Protein AF-A0A8B7DG73-F1 (afdb_monomer_lite)

Radius of gyration: 16.8 Å; chains: 1; bounding box: 50×37×42 Å

Sequence (164 aa):
TQLKVYVWNVIKQMFMELHSVDYKTNTNENEVIVSVSTADFNGDGCLDVLLCLSTSQLKKDGFVNVTIYYGDTVSLVSGHWSVRMLDQPSVIDVNGDLLPDLFGTNSKGVRSYWISVPADTMSSGYFTEDSQFYTDISTTLVIPQSNAFVDVTGDQHAGKMLTI

Structure (mmCIF, N/CA/C/O backbone):
data_AF-A0A8B7DG73-F1
#
_entry.id   AF-A0A8B7DG73-F1
#
loop_
_atom_site.group_PDB
_atom_site.id
_atom_site.type_symbol
_atom_site.label_atom_id
_atom_site.label_alt_id
_atom_site.label_comp_id
_atom_site.label_asym_id
_atom_site.label_entity_id
_atom_site.label_seq_id
_atom_site.pdbx_PDB_ins_code
_atom_site.Cartn_x
_atom_site.Cartn_y
_atom_site.Cartn_z
_atom_site.occupancy
_atom_site.B_iso_or_equiv
_atom_site.auth_seq_id
_atom_site.auth_comp_id
_atom_site.auth_asym_id
_atom_site.auth_atom_id
_atom_site.pdbx_PDB_model_num
ATOM 1 N N . THR A 1 1 ? 12.143 1.378 15.673 1.00 64.75 1 THR A N 1
ATOM 2 C CA . THR A 1 1 ? 12.135 -0.044 15.264 1.00 64.75 1 THR A CA 1
ATOM 3 C C . THR A 1 1 ? 12.585 -0.114 13.816 1.00 64.75 1 THR A C 1
ATOM 5 O O . THR A 1 1 ? 12.387 0.868 13.115 1.00 64.75 1 THR A O 1
ATOM 8 N N . GLN A 1 2 ? 13.229 -1.197 13.370 1.00 69.25 2 GLN A N 1
ATOM 9 C CA . GLN A 1 2 ? 13.796 -1.284 12.014 1.00 69.25 2 GLN A CA 1
ATOM 10 C C . GLN A 1 2 ? 12.971 -2.193 11.106 1.00 69.25 2 GLN A C 1
ATOM 12 O O . GLN A 1 2 ? 12.587 -3.288 11.517 1.00 69.25 2 GLN A O 1
ATOM 17 N N . LEU A 1 3 ? 12.736 -1.746 9.872 1.00 73.88 3 LEU A N 1
ATOM 18 C CA . LEU A 1 3 ? 12.308 -2.588 8.762 1.00 73.88 3 LEU A CA 1
ATOM 19 C C . LEU A 1 3 ? 13.567 -3.147 8.097 1.00 73.88 3 LEU A C 1
ATOM 21 O O . LEU A 1 3 ? 14.418 -2.387 7.638 1.00 73.88 3 LEU A O 1
ATOM 25 N N . LYS A 1 4 ? 13.693 -4.472 8.054 1.00 79.12 4 LYS A N 1
ATOM 26 C CA . LYS A 1 4 ? 14.830 -5.150 7.428 1.00 79.12 4 LYS A CA 1
ATOM 27 C C . LYS A 1 4 ? 14.401 -5.795 6.123 1.00 79.12 4 LYS A C 1
ATOM 29 O O . LYS A 1 4 ? 13.475 -6.602 6.108 1.00 79.12 4 LYS A O 1
ATOM 34 N N . VAL A 1 5 ? 15.102 -5.452 5.051 1.00 75.62 5 VAL A N 1
ATOM 35 C CA . VAL A 1 5 ? 14.887 -6.006 3.719 1.00 75.62 5 VAL A CA 1
ATOM 36 C C . VAL A 1 5 ? 15.915 -7.099 3.484 1.00 75.62 5 VAL A C 1
ATOM 38 O O . VAL A 1 5 ? 17.126 -6.873 3.560 1.00 75.62 5 VAL A O 1
ATOM 41 N N . TYR A 1 6 ? 15.420 -8.293 3.182 1.00 82.56 6 TYR A N 1
ATOM 42 C CA . TYR A 1 6 ? 16.238 -9.452 2.865 1.00 82.56 6 TYR A CA 1
ATOM 43 C C . TYR A 1 6 ? 16.077 -9.815 1.395 1.00 82.56 6 TYR A C 1
ATOM 45 O O . TYR A 1 6 ? 14.962 -9.874 0.885 1.00 82.56 6 TYR A O 1
ATOM 53 N N . VAL A 1 7 ? 17.189 -10.118 0.731 1.00 79.88 7 VAL A N 1
ATOM 54 C CA . VAL A 1 7 ? 17.195 -10.624 -0.644 1.00 79.88 7 VAL A CA 1
ATOM 55 C C . VAL A 1 7 ? 17.632 -12.078 -0.648 1.00 79.88 7 VAL A C 1
ATOM 57 O O . VAL A 1 7 ? 18.583 -12.468 0.036 1.00 79.88 7 VAL A O 1
ATOM 60 N N . TRP A 1 8 ? 16.929 -12.893 -1.431 1.00 86.38 8 TRP A N 1
ATOM 61 C CA . TRP A 1 8 ? 17.296 -14.283 -1.651 1.00 86.38 8 TRP A CA 1
ATOM 62 C C . TRP A 1 8 ? 18.580 -14.373 -2.483 1.00 86.38 8 TRP A C 1
ATOM 64 O O . TRP A 1 8 ? 18.611 -13.990 -3.653 1.00 86.38 8 TRP A O 1
ATOM 74 N N . ASN A 1 9 ? 19.655 -14.900 -1.897 1.00 90.62 9 ASN A N 1
ATOM 75 C CA . ASN A 1 9 ? 20.879 -15.178 -2.634 1.00 90.62 9 ASN A CA 1
ATOM 76 C C . ASN A 1 9 ? 20.818 -16.583 -3.245 1.00 90.62 9 ASN A C 1
ATOM 78 O O . ASN A 1 9 ? 20.920 -17.581 -2.532 1.00 90.62 9 ASN A O 1
ATOM 82 N N . VAL A 1 10 ? 20.724 -16.655 -4.574 1.00 91.06 10 VAL A N 1
ATOM 83 C CA . VAL A 1 10 ? 20.592 -17.922 -5.316 1.00 91.06 10 VAL A CA 1
ATOM 84 C C . VAL A 1 10 ? 21.811 -18.836 -5.143 1.00 91.06 10 VAL A C 1
ATOM 86 O O . VAL A 1 10 ? 21.656 -20.050 -5.055 1.00 91.06 10 VAL A O 1
ATOM 89 N N . ILE A 1 11 ? 23.025 -18.283 -5.057 1.00 93.19 11 ILE A N 1
ATOM 90 C CA . ILE A 1 11 ? 24.257 -19.084 -4.943 1.00 93.19 11 ILE A CA 1
ATOM 91 C C . ILE A 1 11 ? 24.381 -19.683 -3.540 1.00 93.19 11 ILE A C 1
ATOM 93 O O . ILE A 1 11 ? 24.701 -20.856 -3.384 1.00 93.19 11 ILE A O 1
ATOM 97 N N . LYS A 1 12 ? 24.124 -18.872 -2.512 1.00 93.69 12 LYS A N 1
ATOM 98 C CA . LYS A 1 12 ? 24.249 -19.273 -1.107 1.00 93.69 12 LYS A CA 1
ATOM 99 C C . LYS A 1 12 ? 23.007 -19.980 -0.566 1.00 93.69 12 LYS A C 1
ATOM 101 O O . LYS A 1 12 ? 23.073 -20.504 0.539 1.00 93.69 12 LYS A O 1
ATOM 106 N N . GLN A 1 13 ? 21.900 -19.974 -1.314 1.00 94.88 13 GLN A N 1
ATOM 107 C CA . GLN A 1 13 ? 20.610 -20.540 -0.901 1.00 94.88 13 GLN A CA 1
ATOM 108 C C . GLN A 1 13 ? 20.149 -19.995 0.462 1.00 94.88 13 GLN A C 1
ATOM 110 O O . GLN A 1 13 ? 19.669 -20.734 1.320 1.00 94.88 13 GLN A O 1
ATOM 115 N N . MET A 1 14 ? 20.343 -18.693 0.690 1.00 92.94 14 MET A N 1
ATOM 116 C CA . MET A 1 14 ? 19.956 -18.039 1.938 1.00 92.94 14 MET A CA 1
ATOM 117 C C . MET A 1 14 ? 19.525 -16.594 1.712 1.00 92.94 14 MET A C 1
ATOM 119 O O . MET A 1 14 ? 19.996 -15.922 0.790 1.00 92.94 14 MET A O 1
ATOM 123 N N . PHE A 1 15 ? 18.676 -16.098 2.608 1.00 89.25 15 PHE A N 1
ATOM 124 C CA . PHE A 1 15 ? 18.382 -14.677 2.708 1.00 89.25 15 PHE A CA 1
ATOM 125 C C . PHE A 1 15 ? 19.594 -13.924 3.256 1.00 89.25 15 PHE A C 1
ATOM 127 O O . PHE A 1 15 ? 20.163 -14.298 4.283 1.00 89.25 15 PHE A O 1
ATOM 134 N N . MET A 1 16 ? 19.983 -12.857 2.568 1.00 83.12 16 MET A N 1
ATOM 135 C CA . MET A 1 16 ? 20.983 -11.909 3.043 1.00 83.12 16 MET A CA 1
ATOM 136 C C . MET A 1 16 ? 20.302 -10.569 3.281 1.00 83.12 16 MET A C 1
ATOM 138 O O . MET A 1 16 ? 19.493 -10.136 2.462 1.00 83.12 16 MET A O 1
ATOM 142 N N . GLU A 1 17 ? 20.616 -9.929 4.405 1.00 81.38 17 GLU A N 1
ATOM 143 C CA . GLU A 1 17 ? 20.146 -8.573 4.683 1.00 81.38 17 GLU A CA 1
ATOM 144 C C . GLU A 1 17 ? 20.744 -7.642 3.625 1.00 81.38 17 GLU A C 1
ATOM 146 O O . GLU A 1 17 ? 21.966 -7.556 3.495 1.00 81.38 17 GLU A O 1
ATOM 151 N N . LEU A 1 18 ? 19.883 -7.019 2.822 1.00 71.00 18 LEU A N 1
ATOM 152 C CA . LEU A 1 18 ? 20.294 -6.036 1.825 1.00 71.00 18 LEU A CA 1
ATOM 153 C C . LEU A 1 18 ? 20.372 -4.657 2.473 1.00 71.00 18 LEU A C 1
ATOM 155 O O . LEU A 1 18 ? 21.347 -3.933 2.286 1.00 71.00 18 LEU A O 1
ATOM 159 N N . HIS A 1 19 ? 19.328 -4.300 3.221 1.00 69.00 19 HIS A N 1
ATOM 160 C CA . HIS A 1 19 ? 19.154 -2.958 3.747 1.00 69.00 19 HIS A CA 1
ATOM 161 C C . HIS A 1 19 ? 18.280 -2.958 5.005 1.00 69.00 19 HIS A C 1
ATOM 163 O O . HIS A 1 19 ? 17.406 -3.811 5.173 1.00 69.00 19 HIS A O 1
ATOM 169 N N . SER A 1 20 ? 18.490 -1.971 5.872 1.00 65.81 20 SER A N 1
ATOM 170 C CA . SER A 1 20 ? 17.657 -1.720 7.046 1.00 65.81 20 SER A CA 1
ATOM 171 C C . SER A 1 20 ? 17.228 -0.259 7.054 1.00 65.81 20 SER A C 1
ATOM 173 O O . SER A 1 20 ? 18.088 0.621 7.041 1.00 65.81 20 SER A O 1
ATOM 175 N N . VAL A 1 21 ? 15.923 -0.003 7.115 1.00 67.62 21 VAL A N 1
ATOM 176 C CA . VAL A 1 21 ? 15.367 1.349 7.248 1.00 67.62 21 VAL A CA 1
ATOM 177 C C . VAL A 1 21 ? 14.739 1.510 8.620 1.00 67.62 21 VAL A C 1
ATOM 179 O O . VAL A 1 21 ? 13.926 0.691 9.054 1.00 67.62 21 VAL A O 1
ATOM 182 N N . ASP A 1 22 ? 15.103 2.590 9.305 1.00 68.50 22 ASP A N 1
ATOM 183 C CA . ASP A 1 22 ? 14.358 3.044 10.471 1.00 68.50 22 ASP A CA 1
ATOM 184 C C . ASP A 1 22 ? 13.023 3.620 9.991 1.00 68.50 22 ASP A C 1
ATOM 186 O O . ASP A 1 22 ? 12.984 4.652 9.320 1.00 68.50 22 ASP A O 1
ATOM 190 N N . TYR A 1 23 ? 11.917 2.972 10.347 1.00 70.19 23 TYR A N 1
ATOM 191 C CA . TYR A 1 23 ? 10.604 3.573 10.156 1.00 70.19 23 TYR A CA 1
ATOM 192 C C . TYR A 1 23 ? 10.230 4.375 11.401 1.00 70.19 23 TYR A C 1
ATOM 194 O O . TYR A 1 23 ? 10.522 3.993 12.542 1.00 70.19 23 TYR A O 1
ATOM 202 N N . LYS A 1 24 ? 9.596 5.525 11.175 1.00 62.09 24 LYS A N 1
ATOM 203 C CA . LYS A 1 24 ? 9.139 6.404 12.248 1.00 62.09 24 LYS A CA 1
ATOM 204 C C . LYS A 1 24 ? 7.737 5.990 12.672 1.00 62.09 24 LYS A C 1
ATOM 206 O O . LYS A 1 24 ? 6.807 6.058 11.877 1.00 62.09 24 LYS A O 1
ATOM 211 N N . THR A 1 25 ? 7.593 5.612 13.935 1.00 59.53 25 THR A N 1
ATOM 212 C CA . THR A 1 25 ? 6.298 5.563 14.615 1.00 59.53 25 THR A CA 1
ATOM 213 C C . THR A 1 25 ? 5.983 6.980 15.083 1.00 59.53 25 THR A C 1
ATOM 215 O O . THR A 1 25 ? 6.774 7.577 15.815 1.00 59.53 25 THR A O 1
ATOM 218 N N . ASN A 1 26 ? 4.875 7.565 14.633 1.00 53.59 26 ASN A N 1
ATOM 219 C CA . ASN A 1 26 ? 4.556 8.972 14.925 1.00 53.59 26 ASN A CA 1
ATOM 220 C C . ASN A 1 26 ? 3.966 9.183 16.330 1.00 53.59 26 ASN A C 1
ATOM 222 O O . ASN A 1 26 ? 3.599 10.302 16.688 1.00 53.59 26 ASN A O 1
ATOM 226 N N . THR A 1 27 ? 3.868 8.130 17.140 1.00 55.16 27 THR A N 1
ATOM 227 C CA . THR A 1 27 ? 3.184 8.172 18.432 1.00 55.16 27 THR A CA 1
ATOM 228 C C . THR A 1 27 ? 4.054 7.642 19.562 1.00 55.16 27 THR A C 1
ATOM 230 O O . THR A 1 27 ? 4.801 6.686 19.383 1.00 55.16 27 THR A O 1
ATOM 233 N N . ASN A 1 28 ? 3.860 8.188 20.767 1.00 56.34 28 ASN A N 1
ATOM 234 C CA . ASN A 1 28 ? 4.335 7.601 22.032 1.00 56.34 28 ASN A CA 1
ATOM 235 C C . ASN A 1 28 ? 3.638 6.260 22.370 1.00 56.34 28 ASN A C 1
ATOM 237 O O . ASN A 1 28 ? 3.798 5.735 23.471 1.00 56.34 28 ASN A O 1
ATOM 241 N N . GLU A 1 29 ? 2.817 5.741 21.459 1.00 63.34 29 GLU A N 1
ATOM 242 C CA . GLU A 1 29 ? 2.077 4.493 21.583 1.00 63.34 29 GLU A CA 1
ATOM 243 C C . GLU A 1 29 ? 2.858 3.352 20.924 1.00 63.34 29 GLU A C 1
ATOM 245 O O . GLU A 1 29 ? 3.604 3.554 19.965 1.00 63.34 29 GLU A O 1
ATOM 250 N N . ASN A 1 30 ? 2.697 2.142 21.461 1.00 72.69 30 ASN A N 1
ATOM 251 C CA . ASN A 1 30 ? 3.399 0.946 21.004 1.00 72.69 30 ASN A CA 1
ATOM 252 C C . ASN A 1 30 ? 2.774 0.425 19.696 1.00 72.69 30 ASN A C 1
ATOM 254 O O . ASN A 1 30 ? 2.014 -0.542 19.703 1.00 72.69 30 ASN A O 1
ATOM 258 N N . GLU A 1 31 ? 3.047 1.114 18.589 1.00 77.62 31 GLU A N 1
ATOM 259 C CA . GLU A 1 31 ? 2.616 0.717 17.249 1.00 77.62 31 GLU A CA 1
ATOM 260 C C . GLU A 1 31 ? 3.269 -0.605 16.834 1.00 77.62 31 GLU A C 1
ATOM 262 O O . GLU A 1 31 ? 4.484 -0.786 16.945 1.00 77.62 31 GLU A O 1
ATOM 267 N N . VAL A 1 32 ? 2.458 -1.528 16.320 1.00 81.56 32 VAL A N 1
ATOM 268 C CA . VAL A 1 32 ? 2.922 -2.788 15.735 1.00 81.56 32 VAL A CA 1
ATOM 269 C C . VAL A 1 32 ? 2.629 -2.814 14.242 1.00 81.56 32 VAL A C 1
ATOM 271 O O . VAL A 1 32 ? 1.618 -2.278 13.785 1.00 81.56 32 VAL A O 1
ATOM 274 N N . ILE A 1 33 ? 3.509 -3.465 13.4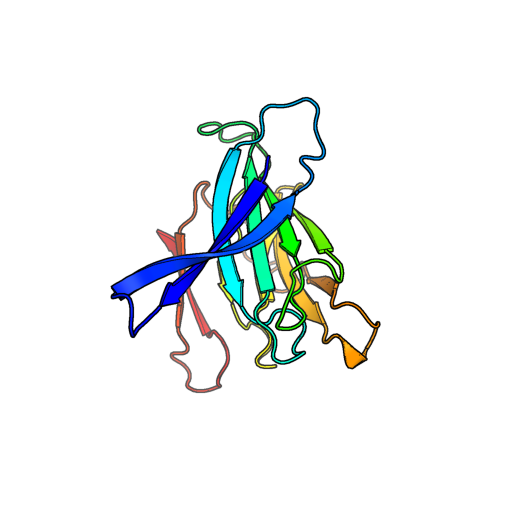82 1.00 85.50 33 ILE A N 1
ATOM 275 C CA . ILE A 1 33 ? 3.275 -3.740 12.064 1.00 85.50 33 ILE A CA 1
ATOM 276 C C . ILE A 1 33 ? 2.141 -4.758 11.963 1.00 85.50 33 ILE A C 1
ATOM 278 O O . ILE A 1 33 ? 2.249 -5.859 12.504 1.00 85.50 33 ILE A O 1
ATOM 282 N N . VAL A 1 34 ? 1.063 -4.383 11.277 1.00 87.19 34 VAL A N 1
ATOM 283 C CA . VAL A 1 34 ? -0.100 -5.251 11.036 1.00 87.19 34 VAL A CA 1
ATOM 284 C C . VAL A 1 34 ? -0.185 -5.737 9.592 1.00 87.19 34 VAL A C 1
ATOM 286 O O . VAL A 1 34 ? -0.836 -6.746 9.341 1.00 87.19 34 VAL A O 1
ATOM 289 N N . SER A 1 35 ? 0.481 -5.052 8.656 1.00 88.38 35 SER A N 1
ATOM 290 C CA . SER A 1 35 ? 0.585 -5.470 7.256 1.00 88.38 35 SER A CA 1
ATOM 291 C C . SER A 1 35 ? 1.762 -4.797 6.547 1.00 88.38 35 SER A C 1
ATOM 293 O O . SER A 1 35 ? 2.197 -3.710 6.939 1.00 88.38 35 SER A O 1
ATOM 295 N N . VAL A 1 36 ? 2.273 -5.469 5.515 1.00 90.19 36 VAL A N 1
ATOM 296 C CA . VAL A 1 36 ? 3.315 -4.986 4.602 1.00 90.19 36 VAL A CA 1
ATOM 297 C C . VAL A 1 36 ? 2.918 -5.387 3.183 1.00 90.19 36 VAL A C 1
ATOM 299 O O . VAL A 1 36 ? 2.481 -6.515 2.956 1.00 90.19 36 VAL A O 1
ATOM 302 N N . SER A 1 37 ? 3.069 -4.486 2.221 1.00 91.50 37 SER A N 1
ATOM 303 C CA . SER A 1 37 ? 2.858 -4.747 0.793 1.00 91.50 37 SER A CA 1
ATOM 304 C C . SER A 1 37 ? 3.885 -3.984 -0.038 1.00 91.50 37 SER A C 1
ATOM 306 O O . SER A 1 37 ? 4.491 -3.032 0.447 1.00 91.50 37 SER A O 1
ATOM 308 N N . THR A 1 38 ? 4.109 -4.414 -1.276 1.00 91.25 38 THR A N 1
ATOM 309 C CA . THR A 1 38 ? 5.120 -3.824 -2.164 1.00 91.25 38 THR A CA 1
ATOM 310 C C . THR A 1 38 ? 4.552 -3.628 -3.560 1.00 91.25 38 THR A C 1
ATOM 312 O O . THR A 1 38 ? 3.928 -4.554 -4.080 1.00 91.25 38 THR A O 1
ATOM 315 N N . ALA A 1 39 ? 4.791 -2.468 -4.161 1.00 92.31 39 ALA A N 1
ATOM 316 C CA . ALA A 1 39 ? 4.420 -2.134 -5.536 1.00 92.31 39 ALA A CA 1
ATOM 317 C C . ALA A 1 39 ? 5.224 -0.901 -5.990 1.00 92.31 39 ALA A C 1
ATOM 319 O O . ALA A 1 39 ? 5.938 -0.334 -5.174 1.00 92.31 39 ALA A O 1
ATOM 320 N N . ASP A 1 40 ? 5.135 -0.505 -7.256 1.00 91.94 40 ASP A N 1
ATOM 321 C CA . ASP A 1 40 ? 5.699 0.756 -7.765 1.00 91.94 40 ASP A CA 1
ATOM 322 C C . ASP A 1 40 ? 4.596 1.827 -7.727 1.00 91.94 40 ASP A C 1
ATOM 324 O O . ASP A 1 40 ? 3.851 1.992 -8.689 1.00 91.94 40 ASP A O 1
ATOM 328 N N . PHE A 1 41 ? 4.389 2.456 -6.565 1.00 92.50 41 PHE A N 1
ATOM 329 C CA . PHE A 1 41 ? 3.264 3.374 -6.333 1.00 92.50 41 PHE A CA 1
ATOM 330 C C . PHE A 1 41 ? 3.464 4.727 -7.022 1.00 92.50 41 PHE A C 1
ATOM 332 O O . PHE A 1 41 ? 2.493 5.436 -7.275 1.00 92.50 41 PHE A O 1
ATOM 339 N N . ASN A 1 42 ? 4.711 5.116 -7.290 1.00 90.44 42 ASN A N 1
ATOM 340 C CA . ASN A 1 42 ? 5.039 6.402 -7.903 1.00 90.44 42 ASN A CA 1
ATOM 341 C C . ASN A 1 42 ? 5.416 6.293 -9.397 1.00 90.44 42 ASN A C 1
ATOM 343 O O . ASN A 1 42 ? 5.656 7.327 -10.027 1.00 90.44 42 ASN A O 1
ATOM 347 N N . GLY A 1 43 ? 5.456 5.082 -9.958 1.00 90.25 43 GLY A N 1
ATOM 348 C CA . GLY A 1 43 ? 5.716 4.821 -11.372 1.00 90.25 43 GLY A CA 1
ATOM 349 C C . GLY A 1 43 ? 7.161 5.059 -11.805 1.00 90.25 43 GLY A C 1
ATOM 350 O O . GLY A 1 43 ? 7.400 5.310 -12.989 1.00 90.25 43 GLY A O 1
ATOM 351 N N . ASP A 1 44 ? 8.125 5.055 -10.881 1.00 87.62 44 ASP A N 1
ATOM 352 C CA . ASP A 1 44 ? 9.537 5.305 -11.197 1.00 87.62 44 ASP A CA 1
ATOM 353 C C . ASP A 1 44 ? 10.312 4.038 -11.614 1.00 87.62 44 ASP A C 1
ATOM 355 O O . ASP A 1 44 ? 11.494 4.106 -11.975 1.00 87.62 44 ASP A O 1
ATOM 359 N N . GLY A 1 45 ? 9.638 2.883 -11.631 1.00 88.00 45 GLY A N 1
ATOM 360 C CA . GLY A 1 45 ? 10.199 1.579 -11.967 1.00 88.00 45 GLY A CA 1
ATOM 361 C C . GLY A 1 45 ? 10.920 0.895 -10.803 1.00 88.00 45 GLY A C 1
ATOM 362 O O . GLY A 1 45 ? 11.452 -0.208 -10.985 1.00 88.00 45 GLY A O 1
ATOM 363 N N . CYS A 1 46 ? 10.968 1.514 -9.623 1.00 87.25 46 CYS A N 1
ATOM 364 C CA . CYS A 1 46 ? 11.511 0.937 -8.402 1.00 87.25 46 CYS A CA 1
ATOM 365 C C . CYS A 1 46 ? 10.396 0.341 -7.539 1.00 87.25 46 CYS A C 1
ATOM 367 O O . CYS A 1 46 ? 9.237 0.730 -7.592 1.00 87.25 46 CYS A O 1
ATOM 369 N N . LEU A 1 47 ? 10.752 -0.652 -6.722 1.00 87.31 47 LEU A N 1
ATOM 370 C CA . LEU A 1 47 ? 9.804 -1.232 -5.778 1.00 87.31 47 LEU A CA 1
ATOM 371 C C . LEU A 1 47 ? 9.732 -0.377 -4.510 1.00 87.31 47 LEU A C 1
ATOM 373 O O . LEU A 1 47 ? 10.745 -0.191 -3.831 1.00 87.31 47 LEU A O 1
ATOM 377 N N . ASP A 1 48 ? 8.524 0.027 -4.145 1.00 89.69 48 ASP A N 1
ATOM 378 C CA . ASP A 1 48 ? 8.211 0.724 -2.904 1.00 89.69 48 ASP A CA 1
ATOM 379 C C . ASP A 1 48 ? 7.662 -0.235 -1.840 1.00 89.69 48 ASP A C 1
ATOM 381 O O . ASP A 1 48 ? 7.300 -1.389 -2.106 1.00 89.69 48 ASP A O 1
ATOM 385 N N . VAL A 1 49 ? 7.549 0.262 -0.605 1.00 89.88 49 VAL A N 1
ATOM 386 C CA . VAL A 1 49 ? 6.990 -0.490 0.525 1.00 89.88 49 VAL A CA 1
ATOM 387 C C . VAL A 1 49 ? 5.837 0.265 1.172 1.00 89.88 49 VAL A C 1
ATOM 389 O O . VAL A 1 49 ? 6.040 1.310 1.782 1.00 89.88 49 VAL A O 1
ATOM 392 N N . LEU A 1 50 ? 4.646 -0.328 1.145 1.00 92.62 50 LEU A N 1
ATOM 393 C CA . LEU A 1 50 ? 3.500 0.075 1.952 1.00 92.62 50 LEU A CA 1
ATOM 394 C C . LEU A 1 50 ? 3.545 -0.648 3.302 1.00 92.62 50 LEU A C 1
ATOM 396 O O . LEU A 1 50 ? 3.523 -1.877 3.375 1.00 92.62 50 LEU A O 1
ATOM 400 N N . LEU A 1 51 ? 3.586 0.125 4.381 1.00 91.06 51 LEU A N 1
ATOM 401 C CA . LEU A 1 51 ? 3.630 -0.329 5.762 1.00 91.06 51 LEU A CA 1
ATOM 402 C C . LEU A 1 51 ? 2.363 0.107 6.501 1.00 91.06 51 LEU A C 1
ATOM 404 O O . LEU A 1 51 ? 2.056 1.297 6.569 1.00 91.06 51 LEU A O 1
ATOM 408 N N . CYS A 1 52 ? 1.658 -0.847 7.108 1.00 91.00 52 CYS A N 1
ATOM 409 C CA . CYS A 1 52 ? 0.521 -0.574 7.981 1.00 91.00 52 CYS A CA 1
ATOM 410 C C . CYS A 1 52 ? 0.912 -0.774 9.444 1.00 91.00 52 CYS A C 1
ATOM 412 O O . CYS A 1 52 ? 1.307 -1.869 9.855 1.00 91.00 52 CYS A O 1
ATOM 414 N N . LEU A 1 53 ? 0.742 0.277 10.239 1.00 87.75 53 LEU A N 1
ATOM 415 C CA . LEU A 1 53 ? 1.003 0.304 11.673 1.00 87.75 53 LEU A CA 1
ATOM 416 C C . LEU A 1 53 ? -0.307 0.506 12.433 1.00 87.75 53 LEU A C 1
ATOM 418 O O . LEU A 1 53 ? -1.135 1.326 12.042 1.00 87.75 53 LEU A O 1
ATOM 422 N N . SER A 1 54 ? -0.498 -0.214 13.535 1.00 85.25 54 SER A N 1
ATOM 423 C CA . SER A 1 54 ? -1.646 -0.006 14.422 1.00 85.25 54 SER A CA 1
ATOM 424 C C . SER A 1 54 ? -1.230 -0.041 15.887 1.00 85.25 54 SER A C 1
ATOM 426 O O . SER A 1 54 ? -0.351 -0.810 16.278 1.00 85.25 54 SER A O 1
ATOM 428 N N . THR A 1 55 ? -1.879 0.781 16.710 1.00 76.19 55 THR A N 1
ATOM 429 C CA . THR A 1 55 ? -1.646 0.859 18.161 1.00 76.19 55 THR A CA 1
ATOM 430 C C . THR A 1 55 ? -2.452 -0.180 18.945 1.00 76.19 55 THR A C 1
ATOM 432 O O . THR A 1 55 ? -2.193 -0.415 20.125 1.00 76.19 55 THR A O 1
ATOM 435 N N . SER A 1 56 ? -3.414 -0.853 18.304 1.00 66.50 56 SER A N 1
ATOM 436 C CA . SER A 1 56 ? -4.211 -1.909 18.923 1.00 66.50 56 SER A CA 1
ATOM 437 C C . SER A 1 56 ? -4.377 -3.076 17.964 1.00 66.50 56 SER A C 1
ATOM 439 O O . SER A 1 56 ? -5.053 -2.957 16.951 1.00 66.50 56 SER A O 1
ATOM 441 N N . GLN A 1 57 ? -3.836 -4.243 18.320 1.00 54.97 57 GLN A N 1
ATOM 442 C CA . GLN A 1 57 ? -4.035 -5.471 17.539 1.00 54.97 57 GLN A CA 1
ATOM 443 C C . GLN A 1 57 ? -5.521 -5.883 17.407 1.00 54.97 57 GLN A C 1
ATOM 445 O O . GLN A 1 57 ? -5.804 -6.818 16.667 1.00 54.97 57 GLN A O 1
ATOM 450 N N . LEU A 1 58 ? -6.464 -5.274 18.156 1.00 50.09 58 LEU A N 1
ATOM 451 C CA . LEU A 1 58 ? -7.763 -5.898 18.453 1.00 50.09 58 LEU A CA 1
ATOM 452 C C . LEU A 1 58 ? -8.978 -4.959 18.664 1.00 50.09 58 LEU A C 1
ATOM 454 O O . LEU A 1 58 ? -9.997 -5.435 19.168 1.00 50.09 58 LEU A O 1
ATOM 458 N N . LYS A 1 59 ? -8.951 -3.658 18.331 1.00 50.62 59 LYS A N 1
ATOM 459 C CA . LYS A 1 59 ? -10.139 -2.792 18.532 1.00 50.62 59 LYS A CA 1
ATOM 460 C C . LYS A 1 59 ? -10.720 -2.220 17.241 1.00 50.62 59 LYS A C 1
ATOM 462 O O . LYS A 1 59 ? -10.020 -1.572 16.477 1.00 50.62 59 LYS A O 1
ATOM 467 N N . LYS A 1 60 ? -12.048 -2.359 17.123 1.00 52.19 60 LYS A N 1
ATOM 468 C CA . LYS A 1 60 ? -12.951 -1.710 16.150 1.00 52.19 60 LYS A CA 1
ATOM 469 C C . LYS A 1 60 ? -12.825 -0.178 16.068 1.00 52.19 60 LYS A C 1
ATOM 471 O O . LYS A 1 60 ? -13.316 0.399 15.109 1.00 52.19 60 LYS A O 1
ATOM 476 N N . ASP A 1 61 ? -12.174 0.444 17.052 1.00 58.09 61 ASP A N 1
ATOM 477 C CA . ASP A 1 61 ? -12.060 1.902 17.199 1.00 58.09 61 ASP A CA 1
ATOM 478 C C . ASP A 1 61 ? -10.613 2.413 17.017 1.00 58.09 61 ASP A C 1
ATOM 480 O O . ASP A 1 61 ? -10.305 3.551 17.371 1.00 58.09 61 ASP A O 1
ATOM 484 N N . GLY A 1 62 ? -9.696 1.560 16.543 1.00 77.12 62 GLY A N 1
ATOM 485 C CA . GLY A 1 62 ? -8.303 1.927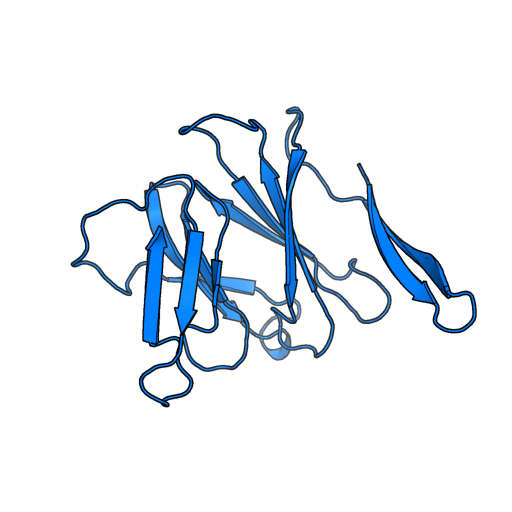 16.277 1.00 77.12 62 GLY A CA 1
ATOM 486 C C . GLY A 1 62 ? -8.097 2.436 14.851 1.00 77.12 62 GLY A C 1
ATOM 487 O O . GLY A 1 62 ? -8.760 1.983 13.926 1.00 77.12 62 GLY A O 1
ATOM 488 N N . PHE A 1 63 ? -7.148 3.355 14.665 1.00 86.38 63 PHE A N 1
ATOM 489 C CA . PHE A 1 63 ? -6.684 3.731 13.329 1.00 86.38 63 PHE A CA 1
ATOM 490 C C . PHE A 1 63 ? -5.534 2.823 12.880 1.00 86.38 63 PHE A C 1
ATOM 492 O O . PHE A 1 63 ? -4.752 2.318 13.693 1.00 86.38 63 PHE A O 1
ATOM 499 N N . VAL A 1 64 ? -5.412 2.673 11.566 1.00 89.69 64 VAL A N 1
ATOM 500 C CA . VAL A 1 64 ? -4.236 2.135 10.891 1.00 89.69 64 VAL A CA 1
ATOM 501 C C . VAL A 1 64 ? -3.500 3.304 10.241 1.00 89.69 64 VAL A C 1
ATOM 503 O O . VAL A 1 64 ? -4.061 4.044 9.430 1.00 89.69 64 VAL A O 1
ATOM 506 N N . ASN A 1 65 ? -2.240 3.485 10.624 1.00 90.31 65 ASN A N 1
ATOM 507 C CA . ASN A 1 65 ? -1.310 4.382 9.955 1.00 90.31 65 ASN A CA 1
ATOM 508 C C . ASN A 1 65 ? -0.735 3.644 8.748 1.00 90.31 65 ASN A C 1
ATOM 510 O O . ASN A 1 65 ? 0.004 2.672 8.905 1.00 90.31 65 ASN A O 1
ATOM 514 N N . VAL A 1 66 ? -1.097 4.093 7.552 1.00 92.06 66 VAL A N 1
ATOM 515 C CA . VAL A 1 66 ? -0.589 3.571 6.285 1.00 92.06 66 VAL A CA 1
ATOM 516 C C . VAL A 1 66 ? 0.502 4.504 5.806 1.00 92.06 66 VAL A C 1
ATOM 518 O O . VAL A 1 66 ? 0.255 5.698 5.654 1.00 92.06 66 VAL A O 1
ATOM 521 N N . THR A 1 67 ? 1.694 3.967 5.574 1.00 90.38 67 THR A N 1
ATOM 522 C CA . THR A 1 67 ? 2.845 4.730 5.092 1.00 90.38 67 THR A CA 1
ATOM 523 C C . THR A 1 67 ? 3.483 4.014 3.920 1.00 90.38 67 THR A C 1
ATOM 525 O O . THR A 1 67 ? 3.819 2.842 4.041 1.00 90.38 67 THR A O 1
ATOM 528 N N . ILE A 1 68 ? 3.691 4.717 2.814 1.00 90.38 68 ILE A N 1
ATOM 529 C CA . ILE A 1 68 ? 4.459 4.232 1.670 1.00 90.38 68 ILE A CA 1
ATOM 530 C C . ILE A 1 68 ? 5.850 4.845 1.740 1.00 90.38 68 ILE A C 1
ATOM 532 O O . ILE A 1 68 ? 5.983 6.064 1.824 1.00 90.38 68 ILE A O 1
ATOM 536 N N . TYR A 1 69 ? 6.868 3.993 1.729 1.00 88.06 69 TYR A N 1
ATOM 537 C CA . TYR A 1 69 ? 8.272 4.356 1.601 1.00 88.06 69 TYR A CA 1
ATOM 538 C C . TYR A 1 69 ? 8.704 4.131 0.159 1.00 88.06 69 TYR A C 1
ATOM 540 O O . TYR A 1 69 ? 8.662 2.991 -0.308 1.00 88.06 69 TYR A O 1
ATOM 548 N N . TYR A 1 70 ? 9.114 5.207 -0.513 1.00 87.38 70 TYR A N 1
ATOM 549 C CA . TYR A 1 70 ? 9.513 5.144 -1.915 1.00 87.38 70 TYR A CA 1
ATOM 550 C C . TYR A 1 70 ? 10.926 4.579 -2.069 1.00 87.38 70 TYR A C 1
ATOM 552 O O . TYR A 1 70 ? 11.844 4.954 -1.327 1.00 87.38 70 TYR A O 1
ATOM 560 N N . GLY A 1 71 ? 11.077 3.654 -3.011 1.00 83.88 71 GLY A N 1
ATOM 561 C CA . GLY A 1 71 ? 12.339 3.030 -3.375 1.00 83.88 71 GLY A CA 1
ATOM 562 C C . GLY A 1 71 ? 13.150 3.864 -4.364 1.00 83.88 71 GLY A C 1
ATOM 563 O O . GLY A 1 71 ? 12.636 4.756 -5.021 1.00 83.88 71 GLY A O 1
ATOM 564 N N . ASP A 1 72 ? 14.446 3.575 -4.475 1.00 80.19 72 ASP A N 1
ATOM 565 C CA . ASP A 1 72 ? 15.328 4.150 -5.507 1.00 80.19 72 ASP A CA 1
ATOM 566 C C . ASP A 1 72 ? 16.299 3.108 -6.097 1.00 80.19 72 ASP A C 1
ATOM 568 O O . ASP A 1 72 ? 17.431 3.420 -6.467 1.00 80.19 72 ASP A O 1
ATOM 572 N N . THR A 1 73 ? 15.872 1.839 -6.154 1.00 73.81 73 THR A N 1
ATOM 573 C CA . THR A 1 73 ? 16.641 0.608 -6.471 1.00 73.81 73 THR A CA 1
ATOM 574 C C . THR A 1 73 ? 17.648 0.136 -5.420 1.00 73.81 73 THR A C 1
ATOM 576 O O . THR A 1 73 ? 17.968 -1.055 -5.387 1.00 73.81 73 THR A O 1
ATOM 579 N N . VAL A 1 74 ? 18.145 1.019 -4.551 1.00 68.56 74 VAL A N 1
ATOM 580 C CA . VAL A 1 74 ? 19.195 0.693 -3.566 1.00 68.56 74 VAL A CA 1
ATOM 581 C C . VAL A 1 74 ? 18.810 1.027 -2.125 1.00 68.56 74 VAL A C 1
ATOM 583 O O . VAL A 1 74 ? 19.456 0.547 -1.191 1.00 68.56 74 VAL A O 1
ATOM 586 N N . SER A 1 75 ? 17.756 1.811 -1.925 1.00 68.81 75 SER A N 1
ATOM 587 C CA . SER A 1 75 ? 17.300 2.309 -0.634 1.00 68.81 75 SER A CA 1
ATOM 588 C C . SER A 1 75 ? 15.787 2.592 -0.638 1.00 68.81 75 SER A C 1
ATOM 590 O O . SER A 1 75 ? 15.151 2.581 -1.688 1.00 68.81 75 SER A O 1
ATOM 592 N N . LEU A 1 76 ? 15.209 2.820 0.550 1.00 70.25 76 LEU A N 1
ATOM 593 C CA . LEU A 1 76 ? 13.814 3.266 0.749 1.00 70.25 76 LEU A CA 1
ATOM 594 C C . LEU A 1 76 ? 13.763 4.682 1.369 1.00 70.25 76 LEU A C 1
ATOM 596 O O . LEU A 1 76 ? 12.947 4.964 2.249 1.00 70.25 76 LEU A O 1
ATOM 600 N N . VAL A 1 77 ? 14.736 5.538 1.034 1.00 61.94 77 VAL A N 1
ATOM 601 C CA . VAL A 1 77 ? 15.064 6.751 1.817 1.00 61.94 77 VAL A CA 1
ATOM 602 C C . VAL A 1 77 ? 14.640 8.049 1.109 1.00 61.94 77 VAL A C 1
ATOM 604 O O . VAL A 1 77 ? 14.748 9.128 1.693 1.00 61.94 77 VAL A O 1
ATOM 607 N N . SER A 1 78 ? 14.128 7.975 -0.124 1.00 60.75 78 SER A N 1
ATOM 608 C CA . SER A 1 78 ? 13.858 9.152 -0.966 1.00 60.75 78 SER A CA 1
ATOM 609 C C . SER A 1 78 ? 12.650 9.982 -0.502 1.00 60.75 78 SER A C 1
ATOM 611 O O . SER A 1 78 ? 12.593 11.185 -0.758 1.00 60.75 78 SER A O 1
ATOM 613 N N . GLY A 1 79 ? 11.721 9.388 0.251 1.00 73.06 79 GLY A N 1
ATOM 614 C CA . GLY A 1 79 ? 10.540 10.068 0.777 1.00 73.06 79 GLY A CA 1
ATOM 615 C C . GLY A 1 79 ? 9.498 9.096 1.322 1.00 73.06 79 GLY A C 1
ATOM 616 O O . GLY A 1 79 ? 9.660 7.879 1.240 1.00 73.06 79 GLY A O 1
ATOM 617 N N . HIS A 1 80 ? 8.426 9.635 1.903 1.00 81.88 80 HIS A N 1
ATOM 618 C CA . HIS A 1 80 ? 7.266 8.828 2.270 1.00 81.88 80 HIS A CA 1
ATOM 619 C C . HIS A 1 80 ? 5.964 9.607 2.124 1.00 81.88 80 HIS A C 1
ATOM 621 O O . HIS A 1 80 ? 5.930 10.828 2.297 1.00 81.88 80 HIS A O 1
ATOM 627 N N . TRP A 1 81 ? 4.889 8.872 1.867 1.00 89.06 81 TRP A N 1
ATOM 628 C CA . TRP A 1 81 ? 3.519 9.358 1.948 1.00 89.06 81 TRP A CA 1
ATOM 629 C C . TRP A 1 81 ? 2.781 8.605 3.054 1.00 89.06 81 TRP A C 1
ATOM 631 O O . TRP A 1 81 ? 2.988 7.403 3.214 1.00 89.06 81 TRP A O 1
ATOM 641 N N . SER A 1 82 ? 1.929 9.287 3.824 1.00 90.06 82 SER A N 1
ATOM 642 C CA . SER A 1 82 ? 1.185 8.656 4.919 1.00 90.06 82 SER A CA 1
ATOM 643 C C . SER A 1 82 ? -0.260 9.130 5.010 1.00 90.06 82 SER A C 1
ATOM 645 O O . SER A 1 82 ? -0.550 10.317 4.859 1.00 90.06 82 SER A O 1
ATOM 647 N N . VAL A 1 83 ? -1.149 8.213 5.394 1.00 91.19 83 VAL A N 1
ATOM 648 C CA . VAL A 1 83 ? -2.555 8.489 5.702 1.00 91.19 83 VAL A CA 1
ATOM 649 C C . VAL A 1 83 ? -3.040 7.666 6.898 1.00 91.19 83 VAL A C 1
ATOM 651 O O . VAL A 1 83 ? -2.535 6.581 7.185 1.00 91.19 83 VAL A O 1
ATOM 654 N N . ARG A 1 84 ? -4.050 8.186 7.606 1.00 90.56 84 ARG A N 1
ATOM 655 C CA . ARG A 1 84 ? -4.799 7.450 8.634 1.00 90.56 84 ARG A CA 1
ATOM 656 C C . ARG A 1 84 ? -6.095 6.878 8.077 1.00 90.56 84 ARG A C 1
ATOM 658 O O . ARG A 1 84 ? -6.947 7.627 7.593 1.00 90.56 84 ARG A O 1
ATOM 665 N N . MET A 1 85 ? -6.266 5.576 8.254 1.00 90.56 85 MET A N 1
ATOM 666 C CA . MET A 1 85 ? -7.447 4.815 7.854 1.00 90.56 85 MET A CA 1
ATOM 667 C C . MET A 1 85 ? -8.073 4.117 9.062 1.00 90.56 85 MET A C 1
ATOM 669 O O . MET A 1 85 ? -7.423 3.969 10.096 1.00 90.56 85 MET A O 1
ATOM 673 N N . LEU A 1 86 ? -9.333 3.694 8.954 1.00 88.62 86 LEU A N 1
ATOM 674 C CA . LEU A 1 86 ? -9.968 2.860 9.988 1.00 88.62 86 LEU A CA 1
ATOM 675 C C . LEU A 1 86 ? -9.561 1.381 9.904 1.00 88.62 86 LEU A C 1
ATOM 677 O O . LEU A 1 86 ? -9.774 0.634 10.851 1.00 88.62 86 LEU A O 1
ATOM 681 N N . ASP A 1 87 ? -8.991 0.959 8.779 1.00 87.69 87 ASP A N 1
ATOM 682 C CA . ASP A 1 87 ? -8.551 -0.412 8.536 1.00 87.69 87 ASP A CA 1
ATOM 683 C C . ASP A 1 87 ? -7.445 -0.430 7.468 1.00 87.69 87 ASP A C 1
ATOM 685 O O . ASP A 1 87 ? -7.102 0.614 6.910 1.00 87.69 87 ASP A O 1
ATOM 689 N N . GLN A 1 88 ? -6.879 -1.602 7.192 1.00 90.00 88 GLN A N 1
ATOM 690 C CA . GLN A 1 88 ? -5.861 -1.790 6.160 1.00 90.00 88 GLN A CA 1
ATOM 691 C C . GLN A 1 88 ? -6.423 -1.471 4.758 1.00 90.00 88 GLN A C 1
ATOM 693 O O . GLN A 1 88 ? -7.563 -1.838 4.455 1.00 90.00 88 GLN A O 1
ATOM 698 N N . PRO A 1 89 ? -5.644 -0.803 3.887 1.00 92.00 89 PRO A N 1
ATOM 699 C CA . PRO A 1 89 ? -6.054 -0.526 2.520 1.00 92.00 89 PRO A CA 1
ATOM 700 C C . PRO A 1 89 ? -6.000 -1.793 1.672 1.00 92.00 89 PRO A C 1
ATOM 702 O O . PRO A 1 89 ? -5.220 -2.711 1.924 1.00 92.00 89 PRO A O 1
ATOM 705 N N . SER A 1 90 ? -6.782 -1.799 0.603 1.00 91.62 90 SER A N 1
ATOM 706 C CA . SER A 1 90 ? -6.586 -2.707 -0.522 1.00 91.62 90 SER A CA 1
ATOM 707 C C . SER A 1 90 ? -5.846 -1.971 -1.635 1.00 91.62 90 SER A C 1
ATOM 709 O O . SER A 1 90 ? -6.188 -0.829 -1.933 1.00 91.62 90 SER A O 1
ATOM 711 N N . VAL A 1 91 ? -4.845 -2.614 -2.235 1.00 92.38 91 VAL A N 1
ATOM 712 C CA . VAL A 1 91 ? -4.110 -2.075 -3.389 1.00 92.38 91 VAL A CA 1
ATOM 713 C C . VAL A 1 91 ? -4.845 -2.473 -4.669 1.00 92.38 91 VAL A C 1
ATOM 715 O O . VAL A 1 91 ? -5.217 -3.639 -4.822 1.00 92.38 91 VAL A O 1
ATOM 718 N N . ILE A 1 92 ? -5.094 -1.514 -5.556 1.00 89.88 92 ILE A N 1
ATOM 719 C CA . ILE A 1 92 ? -5.926 -1.673 -6.758 1.00 89.88 92 ILE A CA 1
ATOM 720 C C . ILE A 1 92 ? -5.500 -0.644 -7.805 1.00 89.88 92 ILE A C 1
ATOM 722 O O . ILE A 1 92 ? -5.115 0.436 -7.417 1.00 89.88 92 ILE A O 1
ATOM 726 N N . ASP A 1 93 ? -5.602 -0.929 -9.097 1.00 88.75 93 ASP A N 1
ATOM 727 C CA . ASP A 1 93 ? -5.576 0.111 -10.138 1.00 88.75 93 ASP A CA 1
ATOM 728 C C . ASP A 1 93 ? -7.036 0.473 -10.462 1.00 88.75 93 ASP A C 1
ATOM 730 O O . ASP A 1 93 ? -7.764 -0.334 -11.057 1.00 88.75 93 ASP A O 1
ATOM 734 N N . VAL A 1 94 ? -7.521 1.610 -9.947 1.00 86.00 94 VAL A N 1
ATOM 735 C CA . VAL A 1 94 ? -8.939 1.988 -10.090 1.00 86.00 94 VAL A CA 1
ATOM 736 C C . VAL A 1 94 ? -9.192 2.833 -11.334 1.00 86.00 94 VAL A C 1
ATOM 738 O O . VAL A 1 94 ? -10.318 2.847 -11.835 1.00 86.00 94 VAL A O 1
ATOM 741 N N . ASN A 1 95 ? -8.177 3.536 -11.834 1.00 87.19 95 ASN A N 1
ATOM 742 C CA . ASN A 1 95 ? -8.303 4.479 -12.945 1.00 87.19 95 ASN A CA 1
ATOM 743 C C . ASN A 1 95 ? -7.679 3.970 -14.265 1.00 87.19 95 ASN A C 1
ATOM 745 O O . ASN A 1 95 ? -7.830 4.643 -15.286 1.00 87.19 95 ASN A O 1
ATOM 749 N N . GLY A 1 96 ? -7.038 2.797 -14.256 1.00 85.44 96 GLY A N 1
ATOM 750 C CA . GLY A 1 96 ? -6.453 2.138 -15.424 1.00 85.44 96 GLY A CA 1
ATOM 751 C C . GLY A 1 96 ? -5.134 2.742 -15.889 1.00 85.44 96 GLY A C 1
ATOM 752 O O . GLY A 1 96 ? -4.781 2.579 -17.060 1.00 85.44 96 GLY A O 1
ATOM 753 N N . ASP A 1 97 ? -4.431 3.485 -15.033 1.00 87.06 97 ASP A N 1
ATOM 754 C CA . ASP A 1 97 ? -3.164 4.132 -15.388 1.00 87.06 97 ASP A CA 1
ATOM 755 C C . ASP A 1 97 ? -1.926 3.260 -15.114 1.00 87.06 97 ASP A C 1
ATOM 757 O O . ASP A 1 97 ? -0.802 3.680 -15.403 1.00 87.06 97 ASP A O 1
ATOM 761 N N . LEU A 1 98 ? -2.140 2.018 -14.656 1.00 87.94 98 LEU A N 1
ATOM 762 C CA . LEU A 1 98 ? -1.127 1.034 -14.269 1.00 87.94 98 LEU A CA 1
ATOM 763 C C . LEU A 1 98 ? -0.319 1.408 -13.021 1.00 87.94 98 LEU A C 1
ATOM 765 O O . LEU A 1 98 ? 0.608 0.671 -12.665 1.00 87.94 98 LEU A O 1
ATOM 769 N N . LEU A 1 99 ? -0.674 2.493 -12.333 1.00 90.69 99 LEU A N 1
ATOM 770 C CA . LEU A 1 99 ? -0.156 2.800 -11.013 1.00 90.69 99 LEU A CA 1
ATOM 771 C C . LEU A 1 99 ? -1.065 2.166 -9.950 1.00 90.69 99 LEU A C 1
ATOM 773 O O . LEU A 1 99 ? -2.289 2.233 -10.024 1.00 90.69 99 LEU A O 1
ATOM 777 N N . PRO A 1 100 ? -0.493 1.515 -8.928 1.00 93.44 100 PRO A N 1
ATOM 778 C CA . PRO A 1 100 ? -1.280 1.008 -7.819 1.00 93.44 100 PRO A CA 1
ATOM 779 C C . PRO A 1 100 ? -1.887 2.164 -7.010 1.00 93.44 100 PRO A C 1
ATOM 781 O O . PRO A 1 100 ? -1.167 2.935 -6.387 1.00 93.44 100 PRO A O 1
ATOM 784 N N . ASP A 1 101 ? -3.207 2.236 -6.942 1.00 92.88 101 ASP A N 1
ATOM 785 C CA . ASP A 1 101 ? -3.998 3.076 -6.042 1.00 92.88 101 ASP A CA 1
ATOM 786 C C . ASP A 1 101 ? -4.327 2.343 -4.732 1.00 92.88 101 ASP A C 1
ATOM 788 O O . ASP A 1 101 ? -4.092 1.138 -4.567 1.00 92.88 101 ASP A O 1
ATOM 792 N N . LEU A 1 102 ? -4.931 3.062 -3.779 1.00 93.44 102 LEU A N 1
ATOM 793 C CA . LEU A 1 102 ? -5.460 2.473 -2.546 1.00 93.44 102 LEU A CA 1
ATOM 794 C C . LEU A 1 102 ? -6.971 2.649 -2.441 1.00 93.44 102 LEU A C 1
ATOM 796 O O . LEU A 1 102 ? -7.513 3.724 -2.678 1.00 93.44 102 LEU A O 1
ATOM 800 N N . PHE A 1 103 ? -7.643 1.613 -1.955 1.00 90.75 103 PHE A N 1
ATOM 801 C CA . PHE A 1 103 ? -9.042 1.647 -1.550 1.00 90.75 103 PHE A CA 1
ATOM 802 C C . PHE A 1 103 ? -9.176 1.346 -0.058 1.00 90.75 103 PHE A C 1
ATOM 804 O O . PHE A 1 103 ? -8.538 0.430 0.464 1.00 90.75 103 PHE A O 1
ATOM 811 N N . GLY A 1 104 ? -10.035 2.084 0.641 1.00 89.25 104 GLY A N 1
ATOM 812 C CA . GLY A 1 104 ? -10.307 1.816 2.049 1.00 89.25 104 GLY A CA 1
ATOM 813 C C . GLY A 1 104 ? -11.269 2.808 2.688 1.00 89.25 104 GLY A C 1
ATOM 814 O O . GLY A 1 104 ? -12.021 3.511 2.014 1.00 89.25 104 GLY A O 1
ATOM 815 N N . THR A 1 105 ? -11.249 2.860 4.022 1.00 88.06 105 THR A N 1
ATOM 816 C CA . THR A 1 105 ? -12.063 3.806 4.800 1.00 88.06 105 THR A CA 1
ATOM 817 C C . THR A 1 105 ? -11.169 4.838 5.467 1.00 88.06 105 THR A C 1
ATOM 819 O O . THR A 1 105 ? -10.296 4.485 6.265 1.00 88.06 105 THR A O 1
ATOM 822 N N . ASN A 1 106 ? -11.391 6.115 5.166 1.00 88.50 106 ASN A N 1
ATOM 823 C CA . ASN A 1 106 ? -10.633 7.202 5.769 1.00 88.50 106 ASN A CA 1
ATOM 824 C C . ASN A 1 106 ? -10.978 7.368 7.258 1.00 88.50 106 ASN A C 1
ATOM 826 O O . ASN A 1 106 ? -11.945 6.806 7.773 1.00 88.50 106 ASN A O 1
ATOM 830 N N . SER A 1 107 ? -10.209 8.199 7.961 1.00 87.31 107 SER A N 1
ATOM 831 C CA . SER A 1 107 ? -10.407 8.466 9.396 1.00 87.31 107 SER A CA 1
ATOM 832 C C . SER A 1 107 ? -11.787 9.023 9.797 1.00 87.31 107 SER A C 1
ATOM 834 O O . SER A 1 107 ? -12.096 9.067 10.986 1.00 87.31 107 SER A O 1
ATOM 836 N N . LYS A 1 108 ? -12.627 9.436 8.837 1.00 86.69 108 LYS A N 1
ATOM 837 C CA . LYS A 1 108 ? -13.996 9.929 9.064 1.00 86.69 108 LYS A CA 1
ATOM 838 C C . LYS A 1 108 ? -15.068 8.861 8.815 1.00 86.69 108 LYS A C 1
ATOM 840 O O . LYS A 1 108 ? -16.251 9.182 8.883 1.00 86.69 108 LYS A O 1
ATOM 845 N N . GLY A 1 109 ? -14.687 7.619 8.510 1.00 83.88 109 GLY A N 1
ATOM 846 C CA . GLY A 1 109 ? -15.639 6.556 8.177 1.00 83.88 109 GLY A CA 1
ATOM 847 C C . GLY A 1 109 ? -16.163 6.616 6.741 1.00 83.88 109 GLY A C 1
ATOM 848 O O . GLY A 1 109 ? -17.129 5.926 6.418 1.00 83.88 109 GLY A O 1
ATOM 849 N N . VAL A 1 110 ? -15.551 7.435 5.880 1.00 84.69 110 VAL A N 1
ATOM 850 C CA . VAL A 1 110 ? -15.937 7.568 4.472 1.00 84.69 110 VAL A CA 1
ATOM 851 C C . VAL A 1 110 ? -15.079 6.629 3.633 1.00 84.69 110 VAL A C 1
ATOM 853 O O . VAL A 1 110 ? -13.866 6.547 3.825 1.00 84.69 110 VAL A O 1
ATOM 856 N N . ARG A 1 111 ? -15.722 5.904 2.715 1.00 85.25 111 ARG A N 1
ATOM 857 C CA . ARG A 1 111 ? -15.027 5.084 1.721 1.00 85.25 111 ARG A CA 1
ATOM 858 C C . ARG A 1 111 ? -14.380 6.017 0.711 1.00 85.25 111 ARG A C 1
ATOM 860 O O . ARG A 1 111 ? -15.081 6.828 0.111 1.00 85.25 111 ARG A O 1
ATOM 867 N N . SER A 1 112 ? -13.076 5.885 0.548 1.00 87.38 112 SER A N 1
ATOM 868 C CA . SER A 1 112 ? -12.296 6.730 -0.346 1.00 87.38 112 SER A CA 1
ATOM 869 C C . SER A 1 112 ? -11.363 5.870 -1.185 1.00 87.38 112 SER A C 1
ATOM 871 O O . SER A 1 112 ? -10.976 4.763 -0.792 1.00 87.38 112 SER A O 1
ATOM 873 N N . TYR A 1 113 ? -10.998 6.423 -2.330 1.00 90.06 113 TYR A N 1
ATOM 874 C CA . TYR A 1 113 ? -9.859 5.995 -3.113 1.00 90.06 113 TYR A CA 1
ATOM 875 C C . TYR A 1 113 ? -8.736 7.004 -2.903 1.00 90.06 113 TYR A C 1
ATOM 877 O O . TYR A 1 113 ? -8.976 8.203 -2.771 1.00 90.06 113 TYR A O 1
ATOM 885 N N . TRP A 1 114 ? -7.509 6.520 -2.851 1.00 93.69 114 TRP A N 1
ATOM 886 C CA . TRP A 1 114 ? -6.314 7.341 -2.913 1.00 93.69 114 TRP A CA 1
ATOM 887 C C . TRP A 1 114 ? -5.675 7.023 -4.247 1.00 93.69 114 TRP A C 1
ATOM 889 O O . TRP A 1 114 ? -5.165 5.919 -4.416 1.00 93.69 114 TRP A O 1
ATOM 899 N N . ILE A 1 115 ? -5.765 7.976 -5.169 1.00 92.19 115 ILE A N 1
ATOM 900 C CA . ILE A 1 115 ? -5.284 7.841 -6.539 1.00 92.19 115 ILE A CA 1
ATOM 901 C C . ILE A 1 115 ? -3.815 8.230 -6.582 1.00 92.19 115 ILE A C 1
ATOM 903 O O . ILE A 1 115 ? -3.479 9.353 -6.182 1.00 92.19 115 ILE A O 1
ATOM 907 N N . SER A 1 116 ? -2.966 7.313 -7.024 1.00 91.94 116 SER A N 1
ATOM 908 C CA . SER A 1 116 ? -1.535 7.529 -7.190 1.00 91.94 116 SER A CA 1
ATOM 909 C C . SER A 1 116 ? -1.264 8.596 -8.240 1.00 91.94 116 SER A C 1
ATOM 911 O O . SER A 1 116 ? -1.979 8.742 -9.228 1.00 91.94 116 SER A O 1
ATOM 913 N N . VAL A 1 117 ? -0.220 9.386 -8.008 1.00 87.25 117 VAL A N 1
ATOM 914 C CA . VAL A 1 117 ? 0.257 10.392 -8.955 1.00 87.25 117 VAL A CA 1
ATOM 915 C C . VAL A 1 117 ? 1.735 10.133 -9.227 1.00 87.25 117 VAL A C 1
ATOM 917 O O . VAL A 1 117 ? 2.518 10.079 -8.267 1.00 87.25 117 VAL A O 1
ATOM 920 N N . PRO A 1 118 ? 2.136 10.003 -10.505 1.00 82.19 118 PRO A N 1
ATOM 921 C CA . PRO A 1 118 ? 3.497 9.632 -10.847 1.00 82.19 118 PRO A CA 1
ATOM 922 C C . PRO A 1 118 ? 4.536 10.675 -10.415 1.00 82.19 118 PRO A C 1
ATOM 924 O O . PRO A 1 118 ? 4.280 11.882 -10.313 1.00 82.19 118 PRO A O 1
ATOM 927 N N . ALA A 1 119 ? 5.749 10.191 -10.141 1.00 74.44 119 ALA A N 1
ATOM 928 C CA . ALA A 1 119 ? 6.851 10.988 -9.606 1.00 74.44 119 ALA A CA 1
ATOM 929 C C . ALA A 1 119 ? 7.298 12.128 -10.542 1.00 74.44 119 ALA A C 1
ATOM 931 O O . ALA A 1 119 ? 7.794 13.154 -10.065 1.00 74.44 119 ALA A O 1
ATOM 932 N N . ASP A 1 120 ? 7.086 11.989 -11.853 1.00 70.19 120 ASP A N 1
ATOM 933 C CA . ASP A 1 120 ? 7.404 13.004 -12.866 1.00 70.19 120 ASP A CA 1
ATOM 934 C C . ASP A 1 120 ? 6.623 14.319 -12.683 1.00 70.19 120 ASP A C 1
ATOM 936 O O . ASP A 1 120 ? 7.063 15.378 -13.136 1.00 70.19 120 ASP A O 1
ATOM 940 N N . THR A 1 121 ? 5.508 14.270 -11.952 1.00 61.09 121 THR A N 1
ATOM 941 C CA . THR A 1 121 ? 4.599 15.397 -11.766 1.00 61.09 121 THR A CA 1
ATOM 942 C C . THR A 1 121 ? 4.997 16.275 -10.567 1.00 61.09 121 THR A C 1
ATOM 944 O O . THR A 1 121 ? 4.843 17.495 -10.634 1.00 61.09 121 THR A O 1
ATOM 947 N N . MET A 1 122 ? 5.557 15.708 -9.481 1.00 56.16 122 MET A N 1
ATOM 948 C CA . MET A 1 122 ? 5.909 16.454 -8.247 1.00 56.16 122 MET A CA 1
A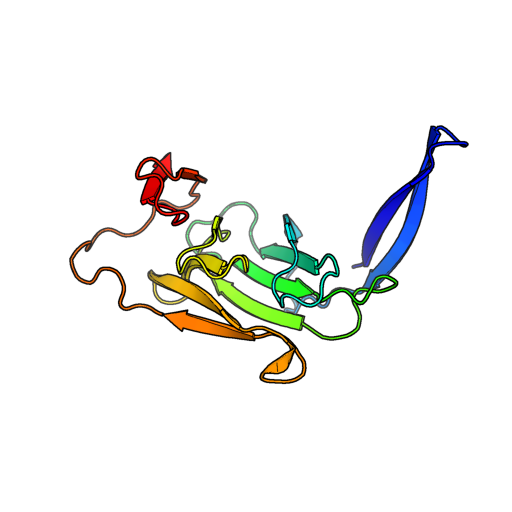TOM 949 C C . MET A 1 122 ? 7.181 15.980 -7.500 1.00 56.16 122 MET A C 1
ATOM 951 O O . MET A 1 122 ? 7.371 16.300 -6.327 1.00 56.16 122 MET A O 1
ATOM 955 N N . SER A 1 123 ? 8.110 15.283 -8.167 1.00 56.66 123 SER A N 1
ATOM 956 C CA . SER A 1 123 ? 9.440 14.870 -7.645 1.00 56.66 123 SER A CA 1
ATOM 957 C C . SER A 1 123 ? 9.442 13.903 -6.446 1.00 56.66 123 SER A C 1
ATOM 959 O O . SER A 1 123 ? 10.500 13.474 -5.998 1.00 56.66 123 SER A O 1
ATOM 961 N N . SER A 1 124 ? 8.273 13.540 -5.934 1.00 58.97 124 SER A N 1
ATOM 962 C CA . SER A 1 124 ? 8.036 12.443 -4.996 1.00 58.97 124 SER A CA 1
ATOM 963 C C . SER A 1 124 ? 6.556 12.106 -5.145 1.00 58.97 124 SER A C 1
ATOM 965 O O . SER A 1 124 ? 5.728 13.007 -5.000 1.00 58.97 124 SER A O 1
ATOM 967 N N . GLY A 1 125 ? 6.229 10.873 -5.542 1.00 60.19 125 GLY A N 1
ATOM 968 C CA . GLY A 1 125 ? 4.843 10.461 -5.778 1.00 60.19 125 GLY A CA 1
ATOM 969 C C . GLY A 1 125 ? 3.932 10.853 -4.613 1.00 60.19 125 GLY A C 1
ATOM 970 O O . GLY A 1 125 ? 4.351 10.898 -3.449 1.00 60.19 125 GLY A O 1
ATOM 971 N N . TYR A 1 126 ? 2.680 11.173 -4.906 1.00 81.06 126 TYR A N 1
ATOM 972 C CA . TYR A 1 126 ? 1.691 11.492 -3.882 1.00 81.06 126 TYR A CA 1
ATOM 973 C C . TYR A 1 126 ? 0.343 10.914 -4.271 1.00 81.06 126 TYR A C 1
ATOM 975 O O . TYR A 1 126 ? 0.118 10.566 -5.422 1.00 81.06 126 TYR A O 1
ATOM 983 N N . PHE A 1 127 ? -0.560 10.839 -3.302 1.00 88.50 127 PHE A N 1
ATOM 984 C CA . PHE A 1 127 ? -1.915 10.380 -3.550 1.00 88.50 127 PHE A CA 1
ATOM 985 C C . PHE A 1 127 ? -2.905 11.532 -3.470 1.00 88.50 127 PHE A C 1
ATOM 987 O O . PHE A 1 127 ? -2.817 12.377 -2.572 1.00 88.50 127 PHE A O 1
ATOM 994 N N . THR A 1 128 ? -3.892 11.514 -4.357 1.00 88.56 128 THR A N 1
ATOM 995 C CA . THR A 1 128 ? -5.074 12.374 -4.273 1.00 88.56 128 THR A CA 1
ATOM 996 C C . THR A 1 128 ? -6.233 11.568 -3.698 1.00 88.56 128 THR A C 1
ATOM 998 O O . THR A 1 128 ? -6.600 10.536 -4.248 1.00 88.56 128 THR A O 1
ATOM 1001 N N . GLU A 1 129 ? -6.811 12.014 -2.578 1.00 88.56 129 GLU A N 1
ATOM 1002 C CA . GLU A 1 129 ? -8.012 11.371 -2.030 1.00 88.56 129 GLU A CA 1
ATOM 1003 C C . GLU A 1 129 ? -9.234 11.754 -2.875 1.00 88.56 129 GLU A C 1
ATOM 1005 O O . GLU A 1 129 ? -9.614 12.926 -2.928 1.00 88.56 129 GLU A O 1
ATOM 1010 N N . ASP A 1 130 ? -9.874 10.759 -3.485 1.00 83.12 130 ASP A N 1
ATOM 1011 C CA . ASP A 1 130 ? -11.176 10.888 -4.126 1.00 83.12 130 ASP A CA 1
ATOM 1012 C C . ASP A 1 130 ? -12.240 10.124 -3.324 1.00 83.12 130 ASP A C 1
ATOM 1014 O O . ASP A 1 130 ? -12.182 8.909 -3.127 1.00 83.12 130 ASP A O 1
ATOM 1018 N N . SER A 1 131 ? -13.236 10.866 -2.845 1.00 66.69 131 SER A N 1
ATOM 1019 C CA . SER A 1 131 ? -14.368 10.339 -2.072 1.00 66.69 131 SER A CA 1
ATOM 1020 C C . SER A 1 131 ? -15.663 10.251 -2.889 1.00 66.69 131 SER A C 1
ATOM 1022 O O . SER A 1 131 ? -16.708 9.897 -2.343 1.00 66.69 131 SER A O 1
ATOM 1024 N N . GLN A 1 132 ? -15.630 10.584 -4.184 1.00 59.91 132 GLN A N 1
ATOM 1025 C CA . GLN A 1 132 ? -16.836 10.818 -4.983 1.00 59.91 132 GLN A CA 1
ATOM 1026 C C . GLN A 1 132 ? -17.333 9.608 -5.771 1.00 59.91 132 GLN A C 1
ATOM 1028 O O . GLN A 1 132 ? -18.430 9.673 -6.322 1.00 59.91 132 GLN A O 1
ATOM 1033 N N . PHE A 1 133 ? -16.598 8.495 -5.805 1.00 56.69 133 PHE A N 1
ATOM 1034 C CA . PHE A 1 133 ? -16.931 7.416 -6.738 1.00 56.69 133 PHE A CA 1
ATOM 1035 C C . PHE A 1 133 ? -18.309 6.770 -6.512 1.00 56.69 133 PHE A C 1
ATOM 1037 O O . PHE A 1 133 ? -18.899 6.305 -7.480 1.00 56.69 133 PHE A O 1
ATOM 1044 N N . TYR A 1 134 ? -18.878 6.786 -5.295 1.00 54.66 134 TYR A N 1
ATOM 1045 C CA . TYR A 1 134 ? -20.210 6.207 -5.047 1.00 54.66 134 TYR A CA 1
ATOM 1046 C C . TYR A 1 134 ? -20.951 6.866 -3.873 1.00 54.66 134 TYR A C 1
ATOM 1048 O O . TYR A 1 134 ? -20.953 6.344 -2.755 1.00 54.66 134 TYR A O 1
ATOM 1056 N N . THR A 1 135 ? -21.657 7.972 -4.127 1.00 52.59 135 THR A N 1
ATOM 1057 C CA . THR A 1 135 ? -22.584 8.591 -3.155 1.00 52.59 135 THR A CA 1
ATOM 1058 C C . THR A 1 135 ? -23.777 7.700 -2.786 1.00 52.59 135 THR A C 1
ATOM 1060 O O . THR A 1 135 ? -24.430 7.941 -1.773 1.00 52.59 135 THR A O 1
ATOM 1063 N N . ASP A 1 13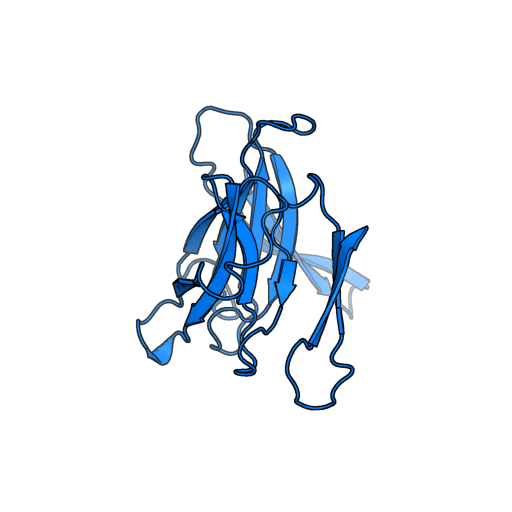6 ? -24.049 6.656 -3.575 1.00 54.19 136 ASP A N 1
ATOM 1064 C CA . ASP A 1 136 ? -25.281 5.858 -3.483 1.00 54.19 136 ASP A CA 1
ATOM 1065 C C . ASP A 1 136 ? -25.162 4.614 -2.590 1.00 54.19 136 ASP A C 1
ATOM 1067 O O . ASP A 1 136 ? -26.154 3.938 -2.319 1.00 54.19 136 ASP A O 1
ATOM 1071 N N . ILE A 1 137 ? -23.964 4.299 -2.095 1.00 61.09 137 ILE A N 1
ATOM 1072 C CA . ILE A 1 137 ? -23.760 3.168 -1.185 1.00 61.09 137 ILE A CA 1
ATOM 1073 C C . ILE A 1 137 ? -23.543 3.728 0.228 1.00 61.09 137 ILE A C 1
ATOM 1075 O O . ILE A 1 137 ? -22.454 4.157 0.610 1.00 61.09 137 ILE A O 1
ATOM 1079 N N . SER A 1 138 ? -24.620 3.731 1.015 1.00 58.47 138 SER A N 1
ATOM 1080 C CA . SER A 1 138 ? -24.671 4.285 2.376 1.00 58.47 138 SER A CA 1
ATOM 1081 C C . SER A 1 138 ? -24.100 3.358 3.457 1.00 58.47 138 SER A C 1
ATOM 1083 O O . SER A 1 138 ? -24.155 3.682 4.642 1.00 58.47 138 SER A O 1
ATOM 1085 N N . THR A 1 139 ? -23.618 2.172 3.086 1.00 67.31 139 THR A N 1
ATOM 1086 C CA . THR A 1 139 ? -23.120 1.163 4.027 1.00 67.31 139 THR A CA 1
ATOM 1087 C C . THR A 1 139 ? -21.630 1.347 4.287 1.00 67.31 139 THR A C 1
ATOM 1089 O O . THR A 1 139 ? -20.835 1.465 3.353 1.00 67.31 139 THR A O 1
ATOM 1092 N N . THR A 1 140 ? -21.243 1.323 5.559 1.00 71.06 140 THR A N 1
ATOM 1093 C CA . THR A 1 140 ? -19.841 1.284 5.990 1.00 71.06 140 THR A CA 1
ATOM 1094 C C . THR A 1 140 ? -19.202 -0.058 5.630 1.00 71.06 140 THR A C 1
ATOM 1096 O O . THR A 1 140 ? -19.880 -1.086 5.676 1.00 71.06 140 THR A O 1
ATOM 1099 N N . LEU A 1 141 ? -17.900 -0.066 5.322 1.00 73.81 141 LEU A N 1
ATOM 1100 C CA . LEU A 1 141 ? -17.136 -1.315 5.200 1.00 73.81 141 LEU A CA 1
ATOM 1101 C C . LEU A 1 141 ? -17.092 -2.030 6.557 1.00 73.81 141 LEU A C 1
ATOM 1103 O O . LEU A 1 141 ? -17.062 -1.390 7.612 1.00 73.81 141 LEU A O 1
ATOM 1107 N N . VAL A 1 142 ? -17.126 -3.362 6.527 1.00 77.88 142 VAL A N 1
ATOM 1108 C CA . VAL A 1 142 ? -16.885 -4.183 7.720 1.00 77.88 142 VAL A CA 1
ATOM 1109 C C . VAL A 1 142 ? -15.409 -4.054 8.091 1.00 77.88 142 VAL A C 1
ATOM 1111 O O . VAL A 1 142 ? -14.567 -3.959 7.211 1.00 77.88 142 VAL A O 1
ATOM 1114 N N . ILE A 1 143 ? -15.101 -4.020 9.387 1.00 77.00 143 ILE A N 1
ATOM 1115 C CA . ILE A 1 143 ? -13.725 -3.960 9.894 1.00 77.00 143 ILE A CA 1
ATOM 1116 C C . ILE A 1 143 ? -13.501 -5.182 10.804 1.00 77.00 143 ILE A C 1
ATOM 1118 O O . ILE A 1 143 ? -14.251 -5.329 11.783 1.00 77.00 143 ILE A O 1
ATOM 1122 N N . PRO A 1 144 ? -12.501 -6.044 10.524 1.00 76.88 144 PRO A N 1
ATOM 1123 C CA . PRO A 1 144 ? -11.585 -5.968 9.381 1.00 76.88 144 PRO A CA 1
ATOM 1124 C C . PRO A 1 144 ? -12.276 -6.327 8.055 1.00 76.88 144 PRO A C 1
ATOM 1126 O O . PRO A 1 144 ? -13.267 -7.059 8.058 1.00 76.88 144 PRO A O 1
ATOM 1129 N N . GLN A 1 145 ? -11.728 -5.848 6.942 1.00 75.06 145 GLN A N 1
ATOM 1130 C CA . GLN A 1 145 ? -12.146 -6.219 5.589 1.00 75.06 145 GLN A CA 1
ATOM 1131 C C . GLN A 1 145 ? -11.094 -7.063 4.869 1.00 75.06 145 GLN A C 1
ATOM 1133 O O . GLN A 1 145 ? -9.889 -6.890 5.052 1.00 75.06 145 GLN A O 1
ATOM 1138 N N . SER A 1 146 ? -11.557 -7.934 3.977 1.00 76.62 146 SER A N 1
ATOM 1139 C CA . SER A 1 146 ? -10.721 -8.554 2.953 1.00 76.62 146 SER A CA 1
ATOM 1140 C C . SER A 1 146 ? -11.382 -8.335 1.604 1.00 76.62 146 SER A C 1
ATOM 1142 O O . SER A 1 146 ? -12.510 -8.781 1.397 1.00 76.62 146 SER A O 1
ATOM 1144 N N . ASN A 1 147 ? -10.692 -7.623 0.712 1.00 77.81 147 ASN A N 1
ATOM 1145 C CA . ASN A 1 147 ? -11.187 -7.331 -0.625 1.00 77.81 147 ASN A CA 1
ATOM 1146 C C . ASN A 1 147 ? -10.268 -7.951 -1.677 1.00 77.81 147 ASN A C 1
ATOM 1148 O O . ASN A 1 147 ? -9.045 -7.911 -1.548 1.00 77.81 147 ASN A O 1
ATOM 1152 N N . ALA A 1 148 ? -10.862 -8.481 -2.740 1.00 78.81 148 ALA A N 1
ATOM 1153 C CA . ALA A 1 148 ? -10.157 -8.837 -3.963 1.00 78.81 148 ALA A CA 1
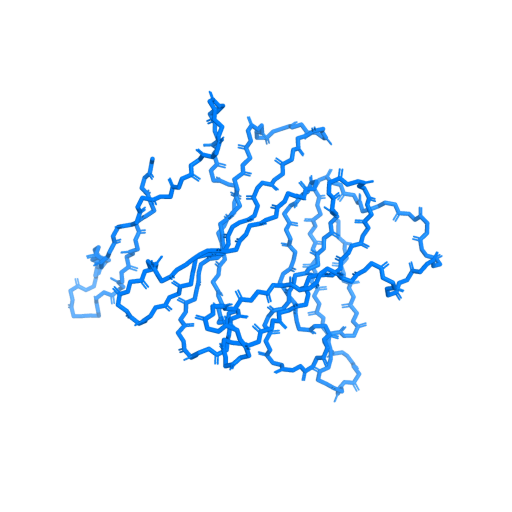ATOM 1154 C C . ALA A 1 148 ? -10.852 -8.184 -5.155 1.00 78.81 148 ALA A C 1
ATOM 1156 O O . ALA A 1 148 ? -12.084 -8.099 -5.190 1.00 78.81 148 ALA A O 1
ATOM 1157 N N . PHE A 1 149 ? -10.058 -7.753 -6.131 1.00 77.38 149 PHE A N 1
ATOM 1158 C CA . PHE A 1 149 ? -10.547 -7.114 -7.343 1.00 77.38 149 PHE A CA 1
ATOM 1159 C C . PHE A 1 149 ? -10.180 -7.945 -8.561 1.00 77.38 149 PHE A C 1
ATOM 1161 O O . PHE A 1 149 ? -9.079 -8.489 -8.651 1.00 77.38 149 PHE A O 1
ATOM 1168 N N . VAL A 1 150 ? -11.124 -8.063 -9.488 1.00 78.56 150 VAL A N 1
ATOM 1169 C CA . VAL A 1 150 ? -10.932 -8.789 -10.741 1.00 78.56 150 VAL A CA 1
ATOM 1170 C C . VAL A 1 150 ? -11.532 -7.989 -11.890 1.00 78.56 150 VAL A C 1
ATOM 1172 O O . VAL A 1 150 ? -12.678 -7.535 -11.812 1.00 78.56 150 VAL A O 1
ATOM 1175 N N . ASP A 1 151 ? -10.750 -7.831 -12.957 1.00 75.75 151 ASP A N 1
ATOM 1176 C CA . ASP A 1 151 ? -11.252 -7.357 -14.241 1.00 75.75 151 ASP A CA 1
ATOM 1177 C C . ASP A 1 151 ? -12.029 -8.501 -14.912 1.00 75.75 151 ASP A C 1
ATOM 1179 O O . ASP A 1 151 ? -11.463 -9.484 -15.391 1.00 75.75 151 ASP A O 1
ATOM 1183 N N . VAL A 1 152 ? -13.357 -8.398 -14.883 1.00 75.25 152 VAL A N 1
ATOM 1184 C CA . VAL A 1 152 ? -14.277 -9.326 -15.565 1.00 75.25 152 VAL A CA 1
ATOM 1185 C C . VAL A 1 152 ? -14.888 -8.710 -16.821 1.00 75.25 152 VAL A C 1
ATOM 1187 O O . VAL A 1 152 ? -15.652 -9.375 -17.522 1.00 75.25 152 VAL A O 1
ATOM 1190 N N . THR A 1 153 ? -14.585 -7.441 -17.081 1.00 76.00 153 THR A N 1
ATOM 1191 C CA . THR A 1 153 ? -15.084 -6.646 -18.204 1.00 76.00 153 THR A CA 1
ATOM 1192 C C . THR A 1 153 ? -14.092 -6.631 -19.366 1.00 76.00 153 THR A C 1
ATOM 1194 O O . THR A 1 153 ? -14.509 -6.444 -20.508 1.00 76.00 153 THR A O 1
ATOM 1197 N N . GLY A 1 154 ? -12.817 -6.923 -19.100 1.00 71.50 154 GLY A N 1
ATOM 1198 C CA . GLY A 1 154 ? -11.722 -6.924 -20.065 1.00 71.50 154 GLY A CA 1
ATOM 1199 C C . GLY A 1 154 ? -11.286 -5.519 -20.477 1.00 71.50 154 GLY A C 1
ATOM 1200 O O . GLY A 1 154 ? -10.650 -5.369 -21.520 1.00 71.50 154 GLY A O 1
ATOM 1201 N N . ASP A 1 155 ? -11.669 -4.497 -19.711 1.00 74.88 155 ASP A N 1
ATOM 1202 C CA . ASP A 1 155 ? -11.367 -3.093 -19.988 1.00 74.88 155 ASP A CA 1
ATOM 1203 C C . ASP A 1 155 ? 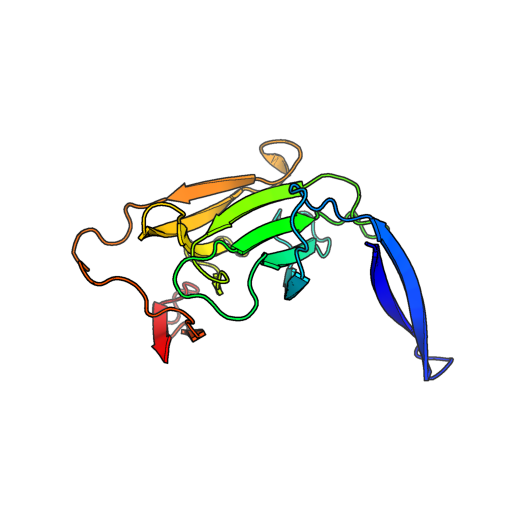-10.103 -2.602 -19.275 1.00 74.88 155 ASP A C 1
ATOM 1205 O O . ASP A 1 155 ? -9.800 -1.417 -19.353 1.00 74.88 155 ASP A O 1
ATOM 1209 N N . GLN A 1 156 ? -9.342 -3.513 -18.654 1.00 68.81 156 GLN A N 1
ATOM 1210 C CA . GLN A 1 156 ? -8.115 -3.235 -17.897 1.00 68.81 156 GLN A CA 1
ATOM 1211 C C . GLN A 1 156 ? -8.348 -2.382 -16.644 1.00 68.81 156 GLN A C 1
ATOM 1213 O O . GLN A 1 156 ? -7.389 -1.982 -15.994 1.00 68.81 156 GLN A O 1
ATOM 1218 N N . HIS A 1 157 ? -9.608 -2.183 -16.253 1.00 65.62 157 HIS A N 1
ATOM 1219 C CA . HIS A 1 157 ? -9.977 -1.599 -14.973 1.00 65.62 157 HIS A CA 1
ATOM 1220 C C . HIS A 1 157 ? -10.374 -2.694 -13.985 1.00 65.62 157 HIS A C 1
ATOM 1222 O O . HIS A 1 157 ? -10.956 -3.726 -14.333 1.00 65.62 157 HIS A O 1
ATOM 1228 N N . ALA A 1 158 ? -10.124 -2.455 -12.702 1.00 64.06 158 ALA A N 1
ATOM 1229 C CA . ALA A 1 158 ? -10.625 -3.322 -11.651 1.00 64.06 158 ALA A CA 1
ATOM 1230 C C . ALA A 1 158 ? -12.166 -3.233 -11.540 1.00 64.06 158 ALA A C 1
ATOM 1232 O O . ALA A 1 158 ? -12.717 -2.378 -10.851 1.00 64.06 158 ALA A O 1
ATOM 1233 N N . GLY A 1 159 ? -12.884 -4.133 -12.220 1.00 55.81 159 GLY A N 1
ATOM 1234 C CA . GLY A 1 159 ? -14.339 -4.025 -12.385 1.00 55.81 159 GLY A CA 1
ATOM 1235 C C . GLY A 1 159 ? -15.201 -4.458 -11.188 1.00 55.81 159 GLY A C 1
ATOM 1236 O O . GLY A 1 159 ? -16.262 -3.876 -10.955 1.00 55.81 159 GLY A O 1
ATOM 1237 N N . LYS A 1 160 ? -14.817 -5.490 -10.418 1.00 56.72 160 LYS A N 1
ATOM 1238 C CA . LYS A 1 160 ? -15.680 -6.021 -9.337 1.00 56.72 160 LYS A CA 1
ATOM 1239 C C . LYS A 1 160 ? -14.922 -6.356 -8.053 1.00 56.72 160 LYS A C 1
ATOM 1241 O O . LYS A 1 160 ? -13.904 -7.039 -8.096 1.00 56.72 160 LYS A O 1
ATOM 1246 N N . MET A 1 161 ? -15.481 -5.919 -6.921 1.00 61.22 161 MET A N 1
ATOM 1247 C CA . MET A 1 161 ? -14.991 -6.166 -5.559 1.00 61.22 161 MET A CA 1
ATOM 1248 C C . MET A 1 161 ? -15.664 -7.404 -4.953 1.00 61.22 161 MET A C 1
ATOM 1250 O O . MET A 1 161 ? -16.894 -7.480 -4.898 1.00 61.22 161 MET A O 1
ATOM 1254 N N . LEU A 1 162 ? -14.870 -8.358 -4.472 1.00 51.97 162 LEU A N 1
ATOM 1255 C CA . LEU A 1 162 ? -15.319 -9.405 -3.556 1.00 51.97 162 LEU A CA 1
ATOM 1256 C C . LEU A 1 162 ? -14.899 -9.009 -2.141 1.00 51.97 162 LEU A C 1
ATOM 1258 O O . LEU A 1 162 ? -13.704 -8.957 -1.878 1.00 51.97 162 LEU A O 1
ATOM 1262 N N . THR A 1 163 ? -15.865 -8.761 -1.258 1.00 52.94 163 THR A N 1
ATOM 1263 C CA . THR A 1 163 ? -15.637 -8.516 0.176 1.00 52.94 163 THR A CA 1
ATOM 1264 C C . THR A 1 163 ? -16.136 -9.718 0.975 1.00 52.94 163 THR A C 1
ATOM 1266 O O . THR A 1 163 ? -17.236 -10.206 0.699 1.00 52.94 163 THR A O 1
ATOM 1269 N N . ILE A 1 164 ? -15.348 -10.187 1.948 1.00 50.50 164 ILE A N 1
ATOM 1270 C CA . ILE A 1 164 ? -15.726 -11.236 2.917 1.00 50.50 164 ILE A CA 1
ATOM 1271 C C . ILE A 1 164 ? -15.764 -10.649 4.326 1.00 50.50 164 ILE A C 1
ATOM 1273 O O . ILE A 1 164 ? -14.846 -9.857 4.639 1.00 50.50 164 ILE A O 1
#

Foldseek 3Di:
DKDWDWDQDPVVRDTDTQDIDDDDDPDPADKDWPDKDWDQQQPPPDIKIWTWIWRDPDDLLTKIKIKIQHDDNRDSHQDMEIFIASEDWDWFDAPLPPHTKTWGGHPVQQTWIFHWHHCVVPVDIGTDIDRPPDPPDPDGDDPPWDWDFDDPPPPSHRDDIDID

pLDDT: mean 78.26, std 12.98, range [50.09, 94.88]

Secondary structure (DSSP, 8-state):
-EEEEEEEETTTTEEEEEEEEEPPP-SSS--EEEEEEEE-SSSSSSPEEEEEEES-TT-TT--EEEEEEPP-SS-S-S-EEEEEESSPPEEE-SSSSSSPEEEEEBTTS-EEEEEEE-HHHHSS-EEEEE--TTTT--PPPPSS--EEEE--SSSSS--EEEE-